Protein AF-A0A4P9XG32-F1 (afdb_monomer_lite)

Structure (mmCIF, N/CA/C/O backbone):
data_AF-A0A4P9XG32-F1
#
_entry.id   AF-A0A4P9XG32-F1
#
loop_
_atom_site.group_PDB
_atom_site.id
_atom_site.type_symbol
_atom_site.label_atom_id
_atom_site.label_alt_id
_atom_site.label_comp_id
_atom_site.label_asym_id
_atom_site.label_entity_id
_atom_site.label_seq_id
_atom_site.pdbx_PDB_ins_code
_atom_site.Cartn_x
_atom_site.Cartn_y
_atom_site.Cartn_z
_atom_site.occupancy
_atom_site.B_iso_or_equiv
_atom_site.auth_seq_id
_atom_site.auth_comp_id
_atom_site.auth_asym_id
_atom_site.auth_atom_id
_atom_site.pdbx_PDB_model_num
ATOM 1 N N . MET A 1 1 ? -4.892 50.233 -7.417 1.00 35.78 1 MET A N 1
ATOM 2 C CA . MET A 1 1 ? -3.615 49.559 -7.095 1.00 35.78 1 MET A CA 1
ATOM 3 C C . MET A 1 1 ? -3.847 48.705 -5.858 1.00 35.78 1 MET A C 1
ATOM 5 O O . MET A 1 1 ? -3.904 49.255 -4.769 1.00 35.78 1 MET A O 1
ATOM 9 N N . TYR A 1 2 ? -4.103 47.404 -6.021 1.00 37.69 2 TYR A N 1
ATOM 10 C CA . TYR A 1 2 ? -4.335 46.507 -4.883 1.00 37.69 2 TYR A CA 1
ATOM 11 C C . TYR A 1 2 ? -3.014 45.879 -4.444 1.00 37.69 2 TYR A C 1
ATOM 13 O O . TYR A 1 2 ? -2.329 45.223 -5.226 1.00 37.69 2 TYR A O 1
ATOM 21 N N . ASN A 1 3 ? -2.662 46.157 -3.193 1.00 40.06 3 ASN A N 1
ATOM 22 C CA . ASN A 1 3 ? -1.435 45.754 -2.531 1.00 40.06 3 ASN A CA 1
ATOM 23 C C . ASN A 1 3 ? -1.564 44.279 -2.121 1.00 40.06 3 ASN A C 1
ATOM 25 O O . ASN A 1 3 ? -2.319 43.944 -1.210 1.00 40.06 3 ASN A O 1
ATOM 29 N N . ARG A 1 4 ? -0.893 43.383 -2.851 1.00 45.25 4 ARG A N 1
ATOM 30 C CA . ARG A 1 4 ? -0.903 41.937 -2.598 1.00 45.25 4 ARG A CA 1
ATOM 31 C C . ARG A 1 4 ? 0.174 41.626 -1.558 1.00 45.25 4 ARG A C 1
ATOM 33 O O . ARG A 1 4 ? 1.261 41.172 -1.897 1.00 45.25 4 ARG A O 1
ATOM 40 N N . THR A 1 5 ? -0.105 41.932 -0.295 1.00 50.59 5 THR A N 1
ATOM 41 C CA . THR A 1 5 ? 0.772 41.563 0.819 1.00 50.59 5 THR A CA 1
ATOM 42 C C . THR A 1 5 ? 0.753 40.052 1.017 1.00 50.59 5 THR A C 1
ATOM 44 O O . THR A 1 5 ? -0.264 39.470 1.379 1.00 50.59 5 THR A O 1
ATOM 47 N N . SER A 1 6 ? 1.909 39.460 0.716 1.00 49.62 6 SER A N 1
ATOM 48 C CA . SER A 1 6 ? 2.478 38.247 1.302 1.00 49.62 6 SER A CA 1
ATOM 49 C C . SER A 1 6 ? 1.530 37.063 1.510 1.00 49.62 6 SER A C 1
ATOM 51 O O . SER A 1 6 ? 0.990 36.853 2.594 1.00 49.62 6 SER A O 1
ATOM 53 N N . TRP A 1 7 ? 1.486 36.181 0.512 1.00 43.56 7 TRP A N 1
ATOM 54 C CA . TRP A 1 7 ? 1.437 34.754 0.814 1.00 43.56 7 TRP A CA 1
ATOM 55 C C . TRP A 1 7 ? 2.777 34.410 1.464 1.00 43.56 7 TRP A C 1
ATOM 57 O O . TRP A 1 7 ? 3.771 34.165 0.783 1.00 43.56 7 TRP A O 1
ATOM 67 N N . GLN A 1 8 ? 2.840 34.511 2.790 1.00 49.56 8 GLN A N 1
ATOM 68 C CA . GLN A 1 8 ? 3.878 33.834 3.547 1.00 49.56 8 GLN A CA 1
ATOM 69 C C . GLN A 1 8 ? 3.635 32.347 3.320 1.00 49.56 8 GLN A C 1
ATOM 71 O O . GLN A 1 8 ? 2.755 31.743 3.927 1.00 49.56 8 GLN A O 1
ATOM 76 N N . ASN A 1 9 ? 4.372 31.796 2.357 1.00 51.97 9 ASN A N 1
ATOM 77 C CA . ASN A 1 9 ? 4.537 30.368 2.196 1.00 51.97 9 ASN A CA 1
ATOM 78 C C . ASN A 1 9 ? 5.091 29.854 3.521 1.00 51.97 9 ASN A C 1
ATOM 80 O O . ASN A 1 9 ? 6.283 29.981 3.795 1.00 51.97 9 ASN A O 1
ATOM 84 N N . SER A 1 10 ? 4.202 29.324 4.354 1.00 51.72 10 SER A N 1
ATOM 85 C CA . SER A 1 10 ? 4.570 28.381 5.392 1.00 51.72 10 SER A CA 1
ATOM 86 C C . SER A 1 10 ? 5.274 27.238 4.674 1.00 51.72 10 SER A C 1
ATOM 88 O O . SER A 1 10 ? 4.621 26.386 4.074 1.00 51.72 10 SER A O 1
ATOM 90 N N . THR A 1 11 ? 6.606 27.259 4.648 1.00 58.00 11 THR A N 1
ATOM 91 C CA . THR A 1 11 ? 7.420 26.103 4.276 1.00 58.00 11 THR A CA 1
ATOM 92 C C . THR A 1 11 ? 7.314 25.099 5.412 1.00 58.00 11 THR A C 1
ATOM 94 O O . THR A 1 11 ? 8.269 24.868 6.153 1.00 58.00 11 THR A O 1
ATOM 97 N N . ASP A 1 12 ? 6.114 24.553 5.584 1.00 59.69 12 ASP A N 1
ATOM 98 C CA . ASP A 1 12 ? 5.917 23.353 6.366 1.00 59.69 12 ASP A CA 1
ATOM 99 C C . ASP A 1 12 ? 6.634 22.251 5.587 1.00 59.69 12 ASP A C 1
ATOM 101 O O . ASP A 1 12 ? 6.200 21.818 4.522 1.00 59.69 12 ASP A O 1
ATOM 105 N N . THR A 1 13 ? 7.853 21.949 6.028 1.00 69.31 13 THR A N 1
ATOM 106 C CA . THR A 1 13 ? 8.768 21.034 5.330 1.00 69.31 13 THR A CA 1
ATOM 107 C C . THR A 1 13 ? 8.440 19.582 5.688 1.00 69.31 13 THR A C 1
ATOM 109 O O . THR A 1 13 ? 9.183 18.669 5.334 1.00 69.31 13 THR A O 1
ATOM 112 N N . MET A 1 14 ? 7.354 19.354 6.437 1.00 79.69 14 MET A N 1
ATOM 113 C CA . MET A 1 14 ? 6.920 18.016 6.789 1.00 79.69 14 MET A CA 1
ATOM 114 C C . MET A 1 14 ? 6.192 17.364 5.611 1.00 79.69 14 MET A C 1
ATOM 116 O O . MET A 1 14 ? 5.276 17.957 5.035 1.00 79.69 14 MET A O 1
ATOM 120 N N . PRO A 1 15 ? 6.578 16.132 5.244 1.00 83.06 15 PRO A N 1
ATOM 121 C CA . PRO A 1 15 ? 5.863 15.394 4.223 1.00 83.06 15 PRO A CA 1
ATOM 122 C C . PRO A 1 15 ? 4.435 15.080 4.694 1.00 83.06 15 PRO A C 1
ATOM 124 O O . PRO A 1 15 ? 4.208 14.929 5.898 1.00 83.06 15 PRO A O 1
ATOM 127 N N . PRO A 1 16 ? 3.472 14.941 3.766 1.00 86.50 16 PRO A N 1
ATOM 128 C CA . PRO A 1 16 ? 2.114 14.562 4.122 1.00 86.50 16 PRO A CA 1
ATOM 129 C C . PRO A 1 16 ? 2.085 13.205 4.840 1.00 86.50 16 PRO A C 1
ATOM 131 O O . PRO A 1 16 ? 2.892 12.311 4.568 1.00 86.50 16 PRO A O 1
ATOM 134 N N . THR A 1 17 ? 1.121 13.049 5.746 1.00 91.75 17 THR A N 1
ATOM 135 C CA . THR A 1 17 ? 0.916 11.810 6.502 1.00 91.75 17 THR A CA 1
ATOM 136 C C . THR A 1 17 ? -0.133 10.939 5.823 1.00 91.75 17 THR A C 1
ATOM 138 O O . THR A 1 17 ? -1.247 11.386 5.548 1.00 91.75 17 THR A O 1
ATOM 141 N N . ILE A 1 18 ? 0.209 9.675 5.589 1.00 92.44 18 ILE A N 1
ATOM 142 C CA . ILE A 1 18 ? -0.741 8.615 5.246 1.00 92.44 18 ILE A CA 1
ATOM 143 C C . ILE A 1 18 ? -1.145 7.935 6.551 1.00 92.44 18 ILE A C 1
ATOM 145 O O . ILE A 1 18 ? -0.267 7.568 7.327 1.00 92.44 18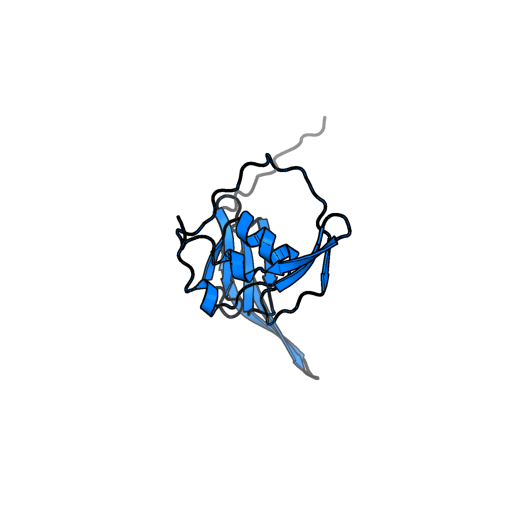 ILE A O 1
ATOM 149 N N . ALA A 1 19 ? -2.441 7.726 6.777 1.00 94.06 19 ALA A N 1
ATOM 150 C CA . ALA A 1 19 ? -2.935 6.989 7.935 1.00 94.06 19 ALA A CA 1
ATOM 151 C C . ALA A 1 19 ? -4.000 5.965 7.531 1.00 94.06 19 ALA A C 1
ATOM 153 O O . ALA A 1 19 ? -4.843 6.245 6.673 1.00 94.06 19 ALA A O 1
ATOM 154 N N . LEU A 1 20 ? -3.976 4.796 8.172 1.00 93.94 20 LEU A N 1
ATOM 155 C CA . LEU A 1 20 ? -5.056 3.819 8.108 1.00 93.94 20 LEU A CA 1
ATOM 156 C C . LEU A 1 20 ? -5.953 3.979 9.332 1.00 93.94 20 LEU A C 1
ATOM 158 O O . LEU A 1 20 ? -5.505 3.850 10.470 1.00 93.94 20 LEU A O 1
ATOM 162 N N . MET A 1 21 ? -7.239 4.202 9.077 1.00 94.94 21 MET A N 1
ATOM 163 C CA . MET A 1 21 ? -8.262 4.325 10.109 1.00 94.94 21 MET A CA 1
ATOM 164 C C . MET A 1 21 ? -9.180 3.103 10.075 1.00 94.94 21 MET A C 1
ATOM 166 O O . MET A 1 21 ? -9.743 2.768 9.032 1.00 94.94 21 MET A O 1
ATOM 170 N N . ARG A 1 22 ? -9.366 2.454 11.223 1.00 93.50 22 ARG A N 1
ATOM 171 C CA . ARG A 1 22 ? -10.409 1.456 11.445 1.00 93.50 22 ARG A CA 1
ATOM 172 C C . ARG A 1 22 ? -11.666 2.161 11.937 1.00 93.50 22 ARG A C 1
ATOM 174 O O . ARG A 1 22 ? -11.639 2.833 12.964 1.00 93.50 22 ARG A O 1
ATOM 181 N N . ILE A 1 23 ? -12.764 1.967 11.217 1.00 95.44 23 ILE A N 1
ATOM 182 C CA . ILE A 1 23 ? -14.095 2.418 11.622 1.00 95.44 23 ILE A CA 1
ATOM 183 C C . ILE A 1 23 ? -14.858 1.184 12.098 1.00 95.44 23 ILE A C 1
ATOM 185 O O . ILE A 1 23 ? -14.989 0.217 11.348 1.00 95.44 23 ILE A O 1
ATOM 189 N N . THR A 1 24 ? -15.328 1.198 13.341 1.00 95.44 24 THR A N 1
ATOM 190 C CA . THR A 1 24 ? -16.218 0.165 13.881 1.00 95.44 24 THR A CA 1
ATOM 191 C C . THR A 1 24 ? -17.541 0.798 14.261 1.00 95.44 24 THR A C 1
ATOM 193 O O . THR A 1 24 ? -17.581 1.750 15.037 1.00 95.44 24 THR A O 1
ATOM 196 N N . GLU A 1 25 ? -18.613 0.260 13.694 1.00 95.88 25 GLU A N 1
ATOM 197 C CA . GLU A 1 25 ? -19.985 0.695 13.921 1.00 95.88 25 GLU A CA 1
ATOM 198 C C . GLU A 1 25 ? -20.716 -0.369 14.740 1.00 95.88 25 GLU A C 1
ATOM 200 O O . GLU A 1 25 ? -20.596 -1.570 14.486 1.00 95.88 25 GLU A O 1
ATOM 205 N N . SER A 1 26 ? -21.437 0.085 15.756 1.00 92.75 26 SER A N 1
ATOM 206 C CA . SER A 1 26 ? -22.307 -0.718 16.608 1.00 92.75 26 SER A CA 1
ATOM 207 C C . SER A 1 26 ? -23.640 0.003 16.773 1.00 92.75 26 SER A C 1
ATOM 209 O O . SER A 1 26 ? -23.721 1.204 16.526 1.00 92.75 26 SER A O 1
ATOM 211 N N . ASP A 1 27 ? -24.670 -0.693 17.255 1.00 90.94 27 ASP A N 1
ATOM 212 C CA . ASP A 1 27 ? -26.006 -0.104 17.443 1.00 90.94 27 ASP A CA 1
ATOM 213 C C . ASP A 1 27 ? -26.020 1.128 18.372 1.00 90.94 27 ASP A C 1
ATOM 215 O O . ASP A 1 27 ? -26.972 1.906 18.353 1.00 90.94 27 ASP A O 1
ATOM 219 N N . ALA A 1 28 ? -24.985 1.303 19.202 1.00 89.75 28 ALA A N 1
ATOM 220 C CA . ALA A 1 28 ? -24.890 2.381 20.181 1.00 89.75 28 ALA A CA 1
ATOM 221 C C . ALA A 1 28 ? -23.898 3.492 19.801 1.00 89.75 28 ALA A C 1
ATOM 223 O O . ALA A 1 28 ? -24.055 4.613 20.285 1.00 89.75 28 ALA A O 1
ATOM 224 N N . ASP A 1 29 ? -22.871 3.195 18.997 1.00 93.50 29 ASP A N 1
ATOM 225 C CA . ASP A 1 29 ? -21.784 4.140 18.720 1.00 93.50 29 ASP A CA 1
ATOM 226 C C . ASP A 1 29 ? -20.954 3.767 17.478 1.00 93.50 29 ASP A C 1
ATOM 228 O O . ASP A 1 29 ? -20.865 2.594 17.092 1.00 93.50 29 ASP A O 1
ATOM 232 N N . VAL A 1 30 ? -20.296 4.778 16.904 1.00 96.00 30 VAL A N 1
ATOM 233 C CA . VAL A 1 30 ? -19.312 4.669 15.822 1.00 96.00 30 VAL A CA 1
ATOM 234 C C . VAL A 1 30 ? -17.959 5.136 16.344 1.00 96.00 30 VAL A C 1
ATOM 236 O O . VAL A 1 30 ? -17.754 6.317 16.618 1.00 96.00 30 VAL A O 1
ATOM 239 N N . THR A 1 31 ? -16.991 4.225 16.413 1.00 96.00 31 THR A N 1
ATOM 240 C CA . THR A 1 31 ? -15.630 4.555 16.846 1.00 96.00 31 THR A CA 1
ATOM 241 C C . THR A 1 31 ? -14.660 4.528 15.672 1.00 96.00 31 THR A C 1
ATOM 243 O O . THR A 1 31 ? -14.639 3.575 14.891 1.00 96.00 31 THR A O 1
ATOM 246 N N . ILE A 1 32 ? -13.811 5.553 15.582 1.00 96.69 32 ILE A N 1
ATOM 247 C CA . ILE A 1 32 ? -12.721 5.646 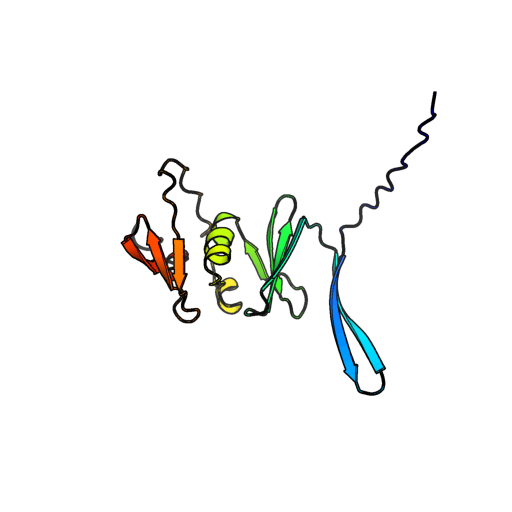14.607 1.00 96.69 32 ILE A CA 1
ATOM 248 C C . ILE A 1 32 ? -11.400 5.522 15.361 1.00 96.69 32 ILE A C 1
ATOM 250 O O . ILE A 1 32 ? -11.144 6.277 16.299 1.00 96.69 32 ILE A O 1
ATOM 254 N N . LYS A 1 33 ? -10.561 4.571 14.955 1.00 96.94 33 LYS A N 1
ATOM 255 C CA . LYS A 1 33 ? -9.253 4.322 15.557 1.00 96.94 33 LYS A CA 1
ATOM 256 C C . LYS A 1 33 ? -8.171 4.318 14.486 1.00 96.94 33 LYS A C 1
ATOM 258 O O . LYS A 1 33 ? -8.308 3.635 13.478 1.00 96.94 33 LYS A O 1
ATOM 263 N N . GLU A 1 34 ? -7.082 5.036 14.728 1.00 97.12 34 GLU A N 1
ATOM 264 C CA . GLU A 1 34 ? -5.879 4.926 13.903 1.00 97.12 34 GLU A CA 1
ATOM 265 C C . GLU A 1 34 ? -5.195 3.574 14.148 1.00 97.12 34 GLU A C 1
ATOM 267 O O . GLU A 1 34 ? -4.923 3.200 15.291 1.00 97.12 34 GLU A O 1
ATOM 272 N N . GLU A 1 35 ? -4.942 2.832 13.072 1.00 95.75 35 GLU A N 1
ATOM 273 C CA . GLU A 1 35 ? -4.180 1.581 13.112 1.00 95.75 35 GLU A CA 1
ATOM 274 C C . GLU A 1 35 ? -2.689 1.851 12.907 1.00 95.75 35 GLU A C 1
ATOM 276 O O . GLU A 1 35 ? -1.859 1.332 13.651 1.00 95.75 35 GLU A O 1
ATOM 281 N N . TRP A 1 36 ? -2.351 2.693 11.929 1.00 96.62 36 TRP A N 1
ATOM 282 C CA . TRP A 1 36 ? -0.988 3.156 11.688 1.00 96.62 36 TRP A CA 1
ATOM 283 C C . TRP A 1 36 ? -0.982 4.472 10.913 1.00 96.62 36 TRP A C 1
ATOM 285 O O . TRP A 1 36 ? -1.932 4.791 10.191 1.00 96.62 36 TRP A O 1
ATOM 295 N N . SER A 1 37 ? 0.132 5.194 11.009 1.00 95.69 37 SER A N 1
ATOM 296 C CA . SER A 1 37 ? 0.438 6.348 10.173 1.00 95.69 37 SER A CA 1
ATOM 297 C C . SER A 1 37 ? 1.913 6.394 9.787 1.00 95.69 37 SER A C 1
ATOM 299 O O . SER A 1 37 ? 2.787 5.927 10.517 1.00 95.69 37 SER A O 1
ATOM 301 N N . ILE A 1 38 ? 2.191 6.944 8.606 1.00 93.44 38 ILE A N 1
ATOM 302 C CA . ILE A 1 38 ? 3.545 7.179 8.103 1.00 93.44 38 ILE A CA 1
ATOM 303 C C . ILE A 1 38 ? 3.624 8.553 7.442 1.00 93.44 38 ILE A C 1
ATOM 305 O O . ILE A 1 38 ? 2.720 8.962 6.712 1.00 93.44 38 ILE A O 1
ATOM 309 N N . ALA A 1 39 ? 4.728 9.257 7.665 1.00 91.94 39 ALA A N 1
ATOM 310 C CA . ALA A 1 39 ? 5.017 10.515 6.990 1.00 91.94 39 ALA A CA 1
ATOM 311 C C . ALA A 1 39 ? 5.781 10.212 5.690 1.00 91.94 39 ALA A C 1
ATOM 313 O O . ALA A 1 39 ?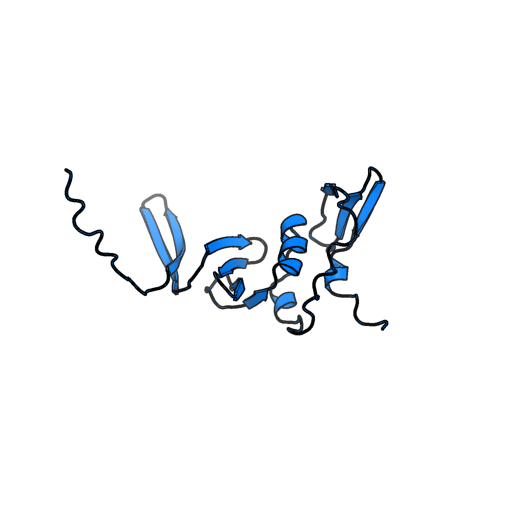 6.885 9.666 5.730 1.00 91.94 39 ALA A O 1
ATOM 314 N N . GLN A 1 40 ? 5.185 10.506 4.532 1.00 88.12 40 GLN A N 1
ATOM 315 C CA . GLN A 1 40 ? 5.725 10.103 3.232 1.00 88.12 40 GLN A CA 1
ATOM 316 C C . GLN A 1 40 ? 5.359 11.122 2.153 1.00 88.12 40 GLN A C 1
ATOM 318 O O . GLN A 1 40 ? 4.188 11.327 1.853 1.00 88.12 40 GLN A O 1
ATOM 323 N N . GLU A 1 41 ? 6.365 11.710 1.500 1.00 87.44 41 GLU A N 1
ATOM 324 C CA . GLU A 1 41 ? 6.130 12.511 0.295 1.00 87.44 41 GLU A CA 1
ATOM 325 C C . GLU A 1 41 ? 5.504 11.643 -0.789 1.00 87.44 41 GLU A C 1
ATOM 327 O O . GLU A 1 41 ? 6.040 10.580 -1.117 1.00 87.44 41 GLU A O 1
ATOM 332 N N . LEU A 1 42 ? 4.385 12.094 -1.350 1.00 89.75 42 LEU A N 1
ATOM 333 C CA . LEU A 1 42 ? 3.649 11.363 -2.369 1.00 89.75 42 LEU A CA 1
ATOM 334 C C . LEU A 1 42 ? 2.870 12.312 -3.279 1.00 89.75 42 LEU A C 1
ATOM 336 O O . LEU A 1 42 ? 2.461 13.394 -2.867 1.00 89.75 42 LEU A O 1
ATOM 340 N N . PHE A 1 43 ? 2.631 11.865 -4.507 1.00 89.19 43 PHE A N 1
ATOM 341 C CA . PHE A 1 43 ? 1.685 12.475 -5.438 1.00 89.19 43 PHE A CA 1
ATOM 342 C C . PHE A 1 43 ? 0.305 11.829 -5.368 1.00 89.19 43 PHE A C 1
ATOM 344 O O . PHE A 1 43 ? -0.708 12.511 -5.495 1.00 89.19 43 PHE A O 1
ATOM 351 N N . SER A 1 44 ? 0.250 10.507 -5.204 1.00 90.31 44 SER A N 1
ATOM 352 C CA . SER A 1 44 ? -1.011 9.772 -5.163 1.00 90.31 44 SER A CA 1
ATOM 353 C C . SER A 1 44 ? -0.882 8.464 -4.398 1.00 90.31 44 SER A C 1
ATOM 355 O O . SER A 1 44 ? 0.212 7.912 -4.253 1.00 90.31 44 SER A O 1
ATOM 357 N N . ILE A 1 45 ? -2.026 7.970 -3.928 1.00 91.81 45 ILE A N 1
ATOM 358 C CA . ILE A 1 45 ? -2.172 6.661 -3.295 1.00 91.81 45 ILE A CA 1
ATOM 359 C C . ILE A 1 45 ? -3.247 5.852 -4.023 1.00 91.81 45 ILE A C 1
ATOM 361 O O . ILE A 1 45 ? -4.256 6.401 -4.468 1.00 91.81 45 ILE A O 1
ATOM 365 N N . LYS A 1 46 ? -3.045 4.540 -4.141 1.00 91.81 46 LYS A N 1
ATOM 366 C CA . LYS A 1 46 ? -4.023 3.600 -4.697 1.00 91.81 46 LYS A CA 1
ATOM 367 C C . LYS A 1 46 ? -4.037 2.311 -3.869 1.00 91.81 46 LYS A C 1
ATOM 369 O O . LYS A 1 46 ? -3.056 1.565 -3.906 1.00 91.81 46 LYS A O 1
ATOM 374 N N . PRO A 1 47 ? -5.125 2.007 -3.140 1.00 91.25 47 PRO A N 1
ATOM 375 C CA . PRO A 1 47 ? -5.231 0.749 -2.412 1.00 91.25 47 PRO A CA 1
ATOM 376 C C . PRO A 1 47 ? -5.417 -0.431 -3.376 1.00 91.25 47 PRO A C 1
ATOM 378 O O . PRO A 1 47 ? -6.157 -0.349 -4.358 1.00 91.25 47 PRO A O 1
ATOM 381 N N . ILE A 1 48 ? -4.762 -1.550 -3.072 1.00 90.19 48 ILE A N 1
ATOM 382 C CA . ILE A 1 48 ? -4.880 -2.841 -3.761 1.00 90.19 48 ILE A CA 1
ATOM 383 C C . ILE A 1 48 ? -5.352 -3.862 -2.718 1.00 90.19 48 ILE A C 1
ATOM 385 O O . ILE A 1 48 ? -4.614 -4.743 -2.277 1.00 90.19 48 ILE A O 1
ATOM 389 N N . VAL A 1 49 ? -6.610 -3.709 -2.296 1.00 86.62 49 VAL A N 1
ATOM 390 C CA . VAL A 1 49 ? -7.204 -4.445 -1.162 1.00 86.62 49 VAL A CA 1
ATOM 391 C C . VAL A 1 49 ? -7.145 -5.960 -1.359 1.00 86.62 49 VAL A C 1
ATOM 393 O O . VAL A 1 49 ? -6.853 -6.695 -0.425 1.00 86.62 49 VAL A O 1
ATOM 396 N N . SER A 1 50 ? -7.325 -6.439 -2.593 1.00 84.25 50 SER A N 1
ATOM 397 C CA . SER A 1 50 ? -7.261 -7.868 -2.935 1.00 84.25 50 SER A CA 1
ATOM 398 C C . SER A 1 50 ? -5.904 -8.522 -2.663 1.00 84.25 50 SER A C 1
ATOM 400 O O . SER A 1 50 ? -5.800 -9.746 -2.724 1.00 84.25 50 SER A O 1
ATOM 402 N N . ARG A 1 51 ? -4.861 -7.724 -2.404 1.00 87.81 51 ARG A N 1
ATOM 403 C CA . ARG A 1 51 ? -3.499 -8.185 -2.124 1.00 87.81 51 ARG A CA 1
ATOM 404 C C . ARG A 1 51 ? -2.937 -7.672 -0.803 1.00 87.81 51 ARG A C 1
ATOM 406 O O . ARG A 1 51 ? -1.776 -7.956 -0.536 1.00 87.81 51 ARG A O 1
ATOM 413 N N . ASP A 1 52 ? -3.735 -6.955 -0.013 1.00 90.69 52 ASP A N 1
ATOM 414 C CA . ASP A 1 52 ? -3.289 -6.306 1.225 1.00 90.69 52 ASP A CA 1
ATOM 415 C C . ASP A 1 52 ? -2.113 -5.334 0.994 1.00 90.69 52 ASP A C 1
ATOM 417 O O . ASP A 1 52 ? -1.132 -5.297 1.733 1.00 90.69 52 ASP A O 1
ATOM 421 N N . MET A 1 53 ? -2.181 -4.558 -0.096 1.00 92.00 53 MET A N 1
ATOM 422 C CA . MET A 1 53 ? -1.120 -3.615 -0.470 1.00 92.00 53 MET A CA 1
ATOM 423 C C . MET A 1 53 ? -1.657 -2.212 -0.734 1.00 92.00 53 MET A C 1
ATOM 425 O O . MET A 1 53 ? -2.799 -2.024 -1.159 1.00 92.00 53 MET A O 1
ATOM 429 N N . LEU A 1 54 ? -0.789 -1.223 -0.557 1.00 93.19 54 LEU A N 1
ATOM 430 C CA . LEU A 1 54 ? -1.015 0.175 -0.891 1.00 93.19 54 LEU A CA 1
ATOM 431 C C . LEU A 1 54 ? 0.075 0.646 -1.854 1.00 93.19 54 LEU A C 1
ATOM 433 O O . LEU A 1 54 ? 1.260 0.606 -1.535 1.00 93.19 54 LEU A O 1
ATOM 437 N N . LEU A 1 55 ? -0.325 1.099 -3.039 1.00 91.75 55 LEU A N 1
ATOM 438 C CA . LEU A 1 55 ? 0.579 1.708 -4.005 1.00 91.75 55 LEU A CA 1
ATOM 439 C C . LEU A 1 55 ? 0.674 3.208 -3.747 1.00 91.75 55 LEU A C 1
ATOM 441 O O . LEU A 1 55 ? -0.344 3.898 -3.735 1.00 91.75 55 LEU A O 1
ATOM 445 N N . VAL A 1 56 ? 1.894 3.708 -3.603 1.00 92.69 56 VAL A N 1
ATOM 446 C CA . VAL A 1 56 ? 2.199 5.124 -3.416 1.00 92.69 56 VAL A CA 1
ATOM 447 C C . VAL A 1 56 ? 3.055 5.602 -4.581 1.00 92.69 56 VAL A C 1
ATOM 449 O O . VAL A 1 56 ? 4.062 4.980 -4.920 1.00 92.69 56 VAL A O 1
ATOM 452 N N . THR A 1 57 ? 2.661 6.711 -5.196 1.00 91.25 57 THR A N 1
ATOM 453 C CA . THR A 1 57 ? 3.443 7.380 -6.242 1.00 91.25 57 THR A CA 1
ATOM 454 C C . THR A 1 57 ? 4.304 8.451 -5.591 1.00 91.25 57 THR A C 1
ATOM 456 O O . THR A 1 57 ? 3.771 9.367 -4.969 1.00 91.25 57 THR A O 1
ATOM 459 N N . LEU A 1 58 ? 5.623 8.343 -5.723 1.00 89.00 58 LEU A N 1
ATOM 460 C CA . LEU A 1 58 ? 6.603 9.232 -5.100 1.00 89.00 58 LEU A CA 1
ATOM 461 C C . LEU A 1 58 ? 7.062 10.315 -6.090 1.00 89.00 58 LEU A C 1
ATOM 463 O O . LEU A 1 58 ? 7.243 9.998 -7.267 1.00 89.00 58 LEU A O 1
ATOM 467 N N . PRO A 1 59 ? 7.347 11.557 -5.650 1.00 81.75 59 PRO A N 1
ATOM 468 C CA . PRO A 1 59 ? 7.627 12.645 -6.584 1.00 81.75 59 PRO A CA 1
ATOM 469 C C . PRO A 1 59 ? 8.840 12.493 -7.503 1.00 81.75 59 PRO A C 1
ATOM 471 O O . PRO A 1 59 ? 8.856 13.070 -8.586 1.00 81.75 59 PRO A O 1
ATOM 474 N N . LEU A 1 60 ? 9.839 11.707 -7.094 1.00 76.62 60 LEU A N 1
ATOM 475 C CA . LEU A 1 60 ? 11.104 11.532 -7.826 1.00 76.62 60 LEU A CA 1
ATOM 476 C C . LEU A 1 60 ? 11.614 10.083 -7.853 1.00 76.62 60 LEU A C 1
ATOM 478 O O . LEU A 1 60 ? 12.610 9.792 -8.507 1.00 76.62 60 LEU A O 1
ATOM 482 N N . LYS A 1 61 ? 10.965 9.172 -7.119 1.00 71.44 61 LYS A N 1
ATOM 483 C CA . LYS A 1 61 ? 11.445 7.794 -6.892 1.00 71.44 61 LYS A CA 1
ATOM 484 C C . LYS A 1 61 ? 10.578 6.727 -7.565 1.00 71.44 61 LYS A C 1
ATOM 486 O O . LYS A 1 61 ? 10.771 5.541 -7.332 1.00 71.44 61 LYS A O 1
ATOM 491 N N . GLY A 1 62 ? 9.626 7.138 -8.402 1.00 85.44 62 GLY A N 1
ATOM 492 C CA . GLY A 1 62 ? 8.700 6.223 -9.062 1.00 85.44 62 GLY A CA 1
ATOM 493 C C . GLY A 1 62 ? 7.590 5.774 -8.119 1.00 85.44 62 GLY A C 1
ATOM 494 O O . GLY A 1 62 ? 6.920 6.609 -7.515 1.00 85.44 62 GLY A O 1
ATOM 495 N N . HIS A 1 63 ? 7.371 4.467 -8.011 1.00 89.81 63 HIS A N 1
ATOM 496 C CA . HIS A 1 63 ? 6.273 3.912 -7.228 1.00 89.81 63 HIS A CA 1
ATOM 497 C C . HIS A 1 63 ? 6.796 3.020 -6.109 1.00 89.81 63 HIS A C 1
ATOM 499 O O . HIS A 1 63 ? 7.822 2.362 -6.255 1.00 89.81 63 HIS A O 1
ATOM 505 N N . ARG A 1 64 ? 6.056 2.962 -5.007 1.00 90.62 64 ARG A N 1
ATOM 506 C CA . ARG A 1 64 ? 6.355 2.122 -3.849 1.00 90.62 64 ARG A CA 1
ATOM 507 C C . ARG A 1 64 ? 5.119 1.341 -3.444 1.00 90.62 64 ARG A C 1
ATOM 509 O O . ARG A 1 64 ? 4.031 1.906 -3.367 1.00 90.62 64 ARG A O 1
ATOM 516 N N . LEU A 1 65 ? 5.285 0.053 -3.168 1.00 91.62 65 LEU A N 1
ATOM 517 C CA . LEU A 1 65 ? 4.286 -0.748 -2.476 1.00 91.62 65 LEU A CA 1
ATOM 518 C C . LEU A 1 65 ? 4.565 -0.751 -0.985 1.00 91.62 65 LEU A C 1
ATOM 520 O O . LEU A 1 65 ? 5.682 -1.027 -0.545 1.00 91.62 65 LEU A O 1
ATOM 524 N N . LEU A 1 66 ? 3.507 -0.501 -0.234 1.00 93.19 66 LEU A N 1
ATOM 525 C CA . LEU A 1 66 ? 3.442 -0.653 1.204 1.00 93.19 66 LEU A CA 1
ATOM 526 C C . LEU A 1 66 ? 2.473 -1.783 1.543 1.00 93.19 66 LEU A C 1
ATOM 528 O O . LEU A 1 66 ? 1.529 -2.054 0.796 1.00 93.19 66 LEU A O 1
ATOM 532 N N . ASN A 1 67 ? 2.696 -2.422 2.678 1.00 92.75 67 ASN A N 1
ATOM 533 C CA . ASN A 1 67 ? 1.746 -3.334 3.275 1.00 92.75 67 ASN A CA 1
ATOM 534 C C . ASN A 1 67 ? 0.575 -2.524 3.835 1.00 92.75 67 ASN A C 1
ATOM 536 O O . ASN A 1 67 ? 0.771 -1.564 4.580 1.00 92.75 67 ASN A O 1
ATOM 540 N N . LEU A 1 68 ? -0.648 -2.891 3.461 1.00 92.50 68 LEU A N 1
ATOM 541 C CA . LEU A 1 68 ? -1.829 -2.164 3.910 1.00 92.50 68 LEU A CA 1
ATOM 542 C C . LEU A 1 68 ? -2.097 -2.407 5.404 1.00 92.50 68 LEU A C 1
ATOM 544 O O . LEU A 1 68 ? -2.627 -1.516 6.061 1.00 92.50 68 LEU A O 1
ATOM 548 N N . SER A 1 69 ? -1.691 -3.551 5.965 1.00 92.50 69 SER A N 1
ATOM 549 C CA . SER A 1 69 ? -1.971 -3.888 7.366 1.00 92.50 69 SER A CA 1
ATOM 550 C C . SER A 1 69 ? -1.182 -3.053 8.380 1.00 92.50 69 SER A C 1
ATOM 552 O O . SER A 1 69 ? -1.671 -2.820 9.481 1.00 92.50 69 SER A O 1
ATOM 554 N N . ASP A 1 70 ? 0.039 -2.632 8.037 1.00 93.00 70 ASP A N 1
ATOM 555 C CA . ASP A 1 70 ? 0.981 -1.991 8.971 1.00 93.00 70 ASP A CA 1
ATOM 556 C C . ASP A 1 70 ? 1.759 -0.799 8.382 1.00 93.00 70 ASP A C 1
ATOM 558 O O . ASP A 1 70 ? 2.574 -0.193 9.074 1.00 93.00 70 ASP A O 1
ATOM 562 N N . GLY A 1 71 ? 1.544 -0.461 7.108 1.00 92.81 71 GLY A N 1
ATOM 563 C CA . GLY A 1 71 ? 2.237 0.632 6.427 1.00 92.81 71 GLY A CA 1
ATOM 564 C C . GLY A 1 71 ? 3.707 0.351 6.092 1.00 92.81 71 GLY A C 1
ATOM 565 O O . GLY A 1 71 ? 4.380 1.229 5.549 1.00 92.81 71 GLY A O 1
ATOM 566 N N . SER A 1 72 ? 4.229 -0.847 6.384 1.00 93.00 72 SER A N 1
ATOM 567 C CA . SER A 1 72 ? 5.633 -1.189 6.134 1.00 93.00 72 SER A CA 1
ATOM 568 C C . SER A 1 72 ? 5.950 -1.244 4.634 1.00 93.00 72 SER A C 1
ATOM 570 O O . SER A 1 72 ? 5.103 -1.644 3.829 1.00 93.00 72 SER A O 1
ATOM 572 N N . PRO A 1 73 ? 7.162 -0.848 4.209 1.00 91.44 73 PRO A N 1
ATOM 573 C CA . PRO A 1 73 ? 7.547 -0.940 2.810 1.00 91.44 73 PRO A CA 1
ATOM 574 C C . PRO A 1 73 ? 7.674 -2.403 2.376 1.00 91.44 73 PRO A C 1
ATOM 576 O O . PRO A 1 73 ? 8.379 -3.187 3.004 1.00 91.44 73 PRO A O 1
ATOM 579 N N . ILE A 1 74 ? 7.017 -2.750 1.269 1.00 89.69 74 ILE A N 1
ATOM 580 C CA . ILE A 1 74 ? 7.206 -4.034 0.588 1.00 89.69 74 ILE A CA 1
ATOM 581 C C . ILE A 1 74 ? 8.326 -3.885 -0.437 1.00 89.69 74 ILE A C 1
ATOM 583 O O . ILE A 1 74 ? 9.264 -4.677 -0.438 1.00 89.69 74 ILE A O 1
ATOM 587 N N . ARG A 1 75 ? 8.209 -2.899 -1.344 1.00 86.81 75 ARG A N 1
ATOM 588 C CA . ARG A 1 75 ? 9.147 -2.749 -2.466 1.00 86.81 75 ARG A CA 1
ATOM 589 C C . ARG A 1 75 ? 8.984 -1.446 -3.247 1.00 86.81 75 ARG A C 1
ATOM 591 O O . ARG A 1 75 ? 7.866 -0.960 -3.397 1.00 86.81 75 ARG A O 1
ATOM 598 N N . ASP A 1 76 ? 10.066 -0.976 -3.859 1.00 86.88 76 ASP A N 1
ATOM 599 C CA . ASP A 1 76 ? 10.026 0.025 -4.931 1.00 86.88 76 ASP A CA 1
ATOM 600 C C . ASP A 1 76 ? 9.795 -0.636 -6.310 1.00 86.88 76 ASP A C 1
ATOM 602 O O . ASP A 1 76 ? 10.259 -1.745 -6.587 1.00 86.88 76 ASP A O 1
ATOM 606 N N . ILE A 1 77 ? 9.014 0.019 -7.174 1.00 80.56 77 ILE A N 1
ATOM 607 C CA . ILE A 1 77 ? 8.542 -0.515 -8.460 1.00 80.56 77 ILE A CA 1
ATOM 608 C C . ILE A 1 77 ? 8.652 0.545 -9.548 1.00 80.56 77 ILE A C 1
ATOM 610 O O . ILE A 1 77 ? 8.288 1.711 -9.372 1.00 80.56 77 ILE A O 1
ATOM 614 N N . THR A 1 78 ? 9.092 0.114 -10.726 1.00 77.75 78 THR A N 1
ATOM 615 C CA . THR A 1 78 ? 9.136 0.970 -11.907 1.00 77.75 78 THR A CA 1
ATOM 616 C C . THR A 1 78 ? 7.781 1.134 -12.577 1.00 77.75 78 THR A C 1
ATOM 618 O O . THR A 1 78 ? 6.887 0.291 -12.494 1.00 77.75 78 THR A O 1
ATOM 621 N N . ILE A 1 79 ? 7.642 2.237 -13.309 1.00 72.94 79 ILE A N 1
ATOM 622 C CA . ILE A 1 79 ? 6.417 2.550 -14.043 1.00 72.94 79 ILE A CA 1
ATOM 623 C C . ILE A 1 79 ? 6.045 1.459 -15.058 1.00 72.94 79 ILE A C 1
ATOM 625 O O . ILE A 1 79 ? 4.878 1.090 -15.140 1.00 72.94 79 ILE A O 1
ATOM 629 N N . ALA A 1 80 ? 7.029 0.874 -15.752 1.00 69.25 80 ALA A N 1
ATOM 630 C CA . ALA A 1 80 ? 6.801 -0.162 -16.759 1.00 69.25 80 ALA A CA 1
ATOM 631 C C . ALA A 1 80 ? 6.150 -1.423 -16.168 1.00 69.25 80 ALA A C 1
ATOM 633 O O . ALA A 1 80 ? 5.206 -1.976 -16.738 1.00 69.25 80 ALA A O 1
ATOM 634 N N . THR A 1 81 ? 6.624 -1.873 -15.004 1.00 72.38 81 THR A N 1
ATOM 635 C CA . THR A 1 81 ? 6.066 -3.058 -14.347 1.00 72.38 81 THR A CA 1
ATOM 636 C C . THR A 1 81 ? 4.681 -2.761 -13.774 1.00 72.38 81 THR A C 1
ATOM 638 O O . THR A 1 81 ? 3.759 -3.567 -13.911 1.00 72.38 81 THR A O 1
ATOM 641 N N . LEU A 1 82 ? 4.494 -1.563 -13.208 1.00 76.06 82 LEU A N 1
ATOM 642 C CA . LEU A 1 82 ? 3.193 -1.119 -12.716 1.00 76.06 82 LEU A CA 1
ATOM 643 C C . LEU A 1 82 ? 2.143 -1.015 -13.833 1.00 76.06 82 LEU A C 1
ATOM 645 O O . LEU A 1 82 ? 0.993 -1.401 -13.619 1.00 76.06 82 LEU A O 1
ATOM 649 N N . ASP A 1 83 ? 2.503 -0.505 -15.008 1.00 71.62 83 ASP A N 1
ATOM 650 C CA . ASP A 1 83 ? 1.577 -0.323 -16.130 1.00 71.62 83 ASP A CA 1
ATOM 651 C C . ASP A 1 83 ? 0.986 -1.668 -16.590 1.00 71.62 83 ASP A C 1
ATOM 653 O O . ASP A 1 83 ? -0.229 -1.809 -16.745 1.00 71.62 83 ASP A O 1
ATOM 657 N N . CYS A 1 84 ? 1.822 -2.709 -16.664 1.00 69.88 84 CYS A N 1
ATOM 658 C CA . CYS A 1 84 ? 1.398 -4.066 -17.018 1.00 69.88 84 CYS A CA 1
ATOM 659 C C . CYS A 1 84 ? 0.347 -4.630 -16.042 1.00 69.88 84 CYS A C 1
ATOM 661 O O . CYS A 1 84 ? -0.669 -5.200 -16.457 1.00 69.88 84 CYS A O 1
ATOM 663 N N . TRP A 1 85 ? 0.567 -4.466 -14.736 1.00 76.81 85 TRP A N 1
ATOM 664 C CA . TRP A 1 85 ? -0.343 -4.992 -13.714 1.00 76.81 85 TRP A CA 1
ATOM 665 C C . TRP A 1 85 ? -1.571 -4.126 -13.493 1.00 76.81 85 TRP A C 1
ATOM 667 O O . TRP A 1 85 ? -2.660 -4.648 -13.277 1.00 76.81 85 TRP A O 1
ATOM 677 N N . SER A 1 86 ? -1.428 -2.806 -13.573 1.00 74.94 86 SER A N 1
ATOM 678 C CA . SER A 1 86 ? -2.549 -1.885 -13.398 1.00 74.94 86 SER A CA 1
ATOM 679 C C . SER A 1 86 ? -3.580 -2.010 -14.518 1.00 74.94 86 SER A C 1
ATOM 681 O O . SER A 1 86 ? -4.774 -1.937 -14.231 1.00 74.94 86 SER A O 1
ATOM 683 N N . LYS A 1 87 ? -3.139 -2.277 -15.755 1.00 71.56 87 LYS A N 1
ATOM 684 C CA . LYS A 1 87 ? -4.019 -2.536 -16.905 1.00 71.56 87 LYS A CA 1
ATOM 685 C C . LYS A 1 87 ? -4.723 -3.890 -16.835 1.00 71.56 87 LYS A C 1
ATOM 687 O O . LYS A 1 87 ? -5.864 -3.997 -17.269 1.00 71.56 87 LYS A O 1
ATOM 692 N N . SER A 1 88 ? -4.060 -4.916 -16.297 1.00 69.44 88 SER A N 1
ATOM 693 C CA . SER A 1 88 ? -4.615 -6.277 -16.211 1.00 69.44 88 SER A CA 1
ATOM 694 C C . SER A 1 88 ? -5.383 -6.555 -14.914 1.00 69.44 88 SER A C 1
ATOM 696 O O . SER A 1 88 ? -6.165 -7.499 -14.851 1.00 69.44 88 SER A O 1
ATOM 698 N N . GLY A 1 89 ? -5.148 -5.774 -13.855 1.00 72.62 89 GLY A N 1
ATOM 699 C CA . GLY A 1 89 ? -5.629 -6.065 -12.502 1.00 72.62 89 GLY A CA 1
ATOM 700 C C . GLY A 1 89 ? -4.938 -7.268 -11.840 1.00 72.62 89 GLY A C 1
ATOM 701 O O . GLY A 1 89 ? -5.310 -7.659 -10.733 1.00 72.62 89 GLY A O 1
ATOM 702 N N . LEU A 1 90 ? -3.925 -7.855 -12.487 1.00 77.44 90 LEU A N 1
ATOM 703 C CA . LEU A 1 90 ? -3.244 -9.082 -12.064 1.00 77.44 90 LEU A CA 1
ATOM 704 C C . LEU A 1 90 ? -2.000 -8.779 -11.218 1.00 77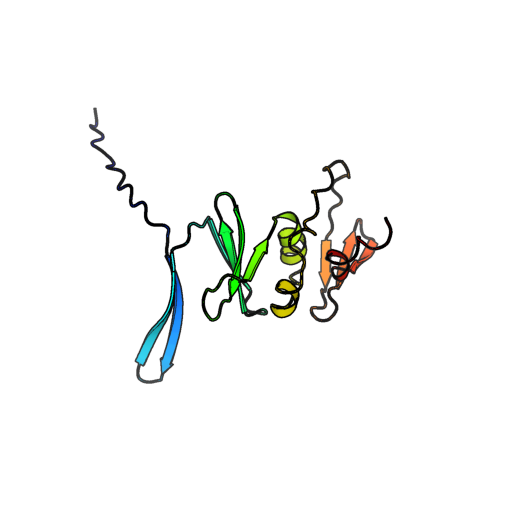.44 90 LEU A C 1
ATOM 706 O O . LEU A 1 90 ? -0.897 -9.225 -11.524 1.00 77.44 90 LEU A O 1
ATOM 710 N N . TYR A 1 91 ? -2.173 -8.005 -10.149 1.00 81.25 91 TYR A N 1
ATOM 711 C CA . TYR A 1 91 ? -1.094 -7.727 -9.197 1.00 81.25 91 TYR A CA 1
ATOM 712 C C . TYR A 1 91 ? -0.578 -9.033 -8.567 1.00 81.25 91 TYR A C 1
ATOM 714 O O . TYR A 1 91 ? -1.410 -9.836 -8.170 1.00 81.25 91 TYR A O 1
ATOM 722 N N . PRO A 1 92 ? 0.737 -9.278 -8.435 1.00 80.06 92 PRO A N 1
ATOM 723 C CA . PRO A 1 92 ? 1.273 -10.438 -7.715 1.00 80.06 92 PRO A CA 1
ATOM 724 C C . PRO A 1 92 ? 0.883 -10.482 -6.226 1.00 80.06 92 PRO A C 1
ATOM 726 O O . PRO A 1 92 ? 0.491 -9.478 -5.628 1.00 80.06 92 PRO A O 1
ATOM 729 N N . LEU A 1 93 ? 0.963 -11.668 -5.613 1.00 82.62 93 LEU A N 1
ATOM 730 C CA . LEU A 1 93 ? 0.818 -11.837 -4.158 1.00 82.62 93 LEU A CA 1
ATOM 731 C C . LEU A 1 93 ? 2.026 -11.235 -3.435 1.00 82.62 93 LEU A C 1
ATOM 733 O O . LEU A 1 93 ? 3.135 -11.296 -3.958 1.00 82.62 93 LEU A O 1
ATOM 737 N N . ARG A 1 94 ? 1.843 -10.749 -2.200 1.00 77.88 94 ARG A N 1
ATOM 738 C CA . ARG A 1 94 ? 2.926 -10.205 -1.355 1.00 77.88 94 ARG A CA 1
ATOM 739 C C . ARG A 1 94 ? 4.186 -11.080 -1.344 1.00 77.88 94 ARG A C 1
ATOM 741 O O . ARG A 1 94 ? 5.270 -10.609 -1.665 1.00 77.88 94 ARG A O 1
ATOM 748 N N . SER A 1 95 ? 4.026 -12.377 -1.091 1.00 78.56 95 SER A N 1
ATOM 749 C CA . SER A 1 95 ? 5.131 -13.344 -1.044 1.00 78.56 95 SER A CA 1
ATOM 750 C C . SER A 1 95 ? 5.896 -13.499 -2.365 1.00 78.56 95 SER A C 1
ATOM 752 O O . SER A 1 95 ? 6.981 -14.075 -2.388 1.00 78.56 95 SER A O 1
ATOM 754 N N . GLN A 1 96 ? 5.309 -13.082 -3.490 1.00 79.12 96 GLN A N 1
ATOM 755 C CA . GLN A 1 96 ? 5.956 -13.103 -4.801 1.00 79.12 96 GLN A CA 1
ATOM 756 C C . GLN A 1 96 ? 6.798 -11.843 -5.034 1.00 79.12 96 GLN A C 1
ATOM 758 O O . GLN A 1 96 ? 7.810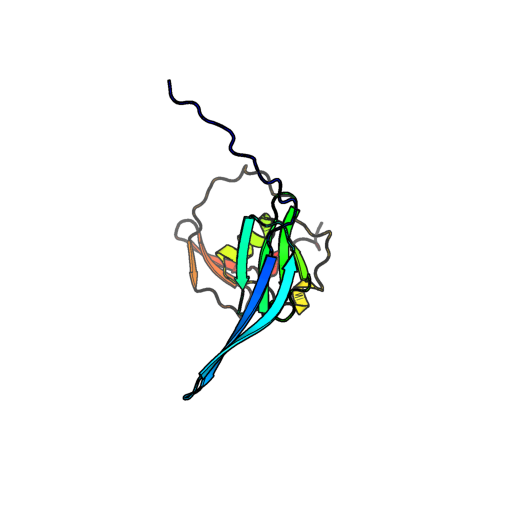 -11.924 -5.725 1.00 79.12 96 GLN A O 1
ATOM 763 N N . TRP A 1 97 ? 6.427 -10.714 -4.424 1.00 77.31 97 TRP A N 1
ATOM 764 C CA . TRP A 1 97 ? 7.195 -9.466 -4.468 1.00 77.31 97 TRP A CA 1
ATOM 765 C C . TRP A 1 97 ? 8.486 -9.537 -3.665 1.00 77.31 97 TRP A C 1
ATOM 767 O O . TRP A 1 97 ? 9.513 -9.043 -4.121 1.00 77.31 97 TRP A O 1
ATOM 777 N N . GLU A 1 98 ? 8.438 -10.194 -2.506 1.00 70.94 98 GLU A N 1
ATOM 778 C CA . GLU A 1 98 ? 9.605 -10.420 -1.642 1.00 70.94 98 GLU A CA 1
ATOM 779 C C . GLU A 1 98 ? 10.667 -11.300 -2.322 1.00 70.94 98 GLU A C 1
ATOM 781 O O . GLU A 1 98 ? 11.850 -11.191 -2.024 1.00 70.94 98 GLU A O 1
ATOM 786 N N . LYS A 1 99 ? 10.253 -12.166 -3.258 1.00 71.12 99 LYS A N 1
ATOM 787 C CA . LYS A 1 99 ? 11.132 -13.109 -3.972 1.00 71.12 99 LYS A CA 1
ATOM 788 C C . LYS A 1 99 ? 11.637 -12.601 -5.323 1.00 71.12 99 LYS A C 1
ATOM 790 O O . LYS A 1 99 ? 12.437 -13.280 -5.959 1.00 71.12 99 LYS A O 1
ATOM 795 N N . MET A 1 100 ? 11.126 -11.475 -5.814 1.00 68.06 100 MET A N 1
ATOM 796 C CA . MET A 1 100 ? 11.578 -10.897 -7.081 1.00 68.06 100 MET A CA 1
ATOM 797 C C . MET A 1 100 ? 12.962 -10.260 -6.881 1.00 68.06 100 MET A C 1
ATOM 799 O O . MET A 1 100 ? 13.167 -9.536 -5.912 1.00 68.06 100 MET A O 1
ATOM 803 N N . ASN A 1 101 ? 13.906 -10.459 -7.797 1.00 64.62 101 ASN A N 1
ATOM 804 C CA . ASN A 1 101 ? 15.196 -9.763 -7.722 1.00 64.62 101 ASN A CA 1
ATOM 805 C C . ASN A 1 101 ? 15.025 -8.281 -8.083 1.00 64.62 101 ASN A C 1
ATOM 807 O O . ASN A 1 101 ? 14.216 -7.946 -8.948 1.00 64.62 101 ASN A O 1
ATOM 811 N N . GLU A 1 102 ? 15.727 -7.383 -7.387 1.00 59.00 102 GLU A N 1
ATOM 812 C CA . GLU A 1 102 ? 15.697 -5.932 -7.658 1.00 59.00 102 GLU A CA 1
ATOM 813 C C . GLU A 1 102 ? 16.247 -5.588 -9.044 1.00 59.00 102 GLU A C 1
ATOM 815 O O . GLU A 1 102 ? 15.735 -4.682 -9.692 1.00 59.00 102 GLU A O 1
ATOM 820 N N . ASP A 1 103 ? 17.192 -6.382 -9.546 1.00 51.84 103 ASP A N 1
ATOM 821 C CA . ASP A 1 103 ? 17.924 -6.089 -10.782 1.00 51.84 103 ASP A CA 1
ATOM 822 C C . ASP A 1 103 ? 17.186 -6.480 -12.072 1.00 51.84 103 ASP A C 1
ATOM 824 O O . ASP A 1 103 ? 17.609 -6.115 -13.166 1.00 51.84 103 ASP A O 1
ATOM 828 N N . THR A 1 104 ? 16.048 -7.173 -11.979 1.00 51.16 104 THR A N 1
ATOM 829 C CA . THR A 1 104 ? 15.265 -7.646 -13.143 1.00 51.16 104 THR A CA 1
ATOM 830 C C . THR A 1 104 ? 14.366 -6.558 -13.745 1.00 51.16 104 THR A C 1
ATOM 832 O O . THR A 1 104 ? 13.342 -6.820 -14.383 1.00 51.16 104 THR A O 1
ATOM 835 N N . ILE A 1 105 ? 14.702 -5.296 -13.488 1.00 48.78 105 ILE A N 1
ATOM 836 C CA . ILE A 1 105 ? 13.928 -4.135 -13.900 1.00 48.78 105 ILE A CA 1
ATOM 837 C C . ILE A 1 105 ? 14.243 -3.842 -15.369 1.00 48.78 105 ILE A C 1
ATOM 839 O O . ILE A 1 105 ? 15.268 -3.265 -15.727 1.00 48.78 105 ILE A O 1
ATOM 843 N N . ARG A 1 106 ? 13.310 -4.268 -16.224 1.00 45.88 106 ARG A N 1
ATOM 844 C CA . ARG A 1 106 ? 13.245 -4.009 -17.665 1.00 45.88 106 ARG A CA 1
ATOM 845 C C . ARG A 1 106 ? 13.696 -2.580 -18.002 1.00 45.88 106 ARG A C 1
ATOM 847 O O . ARG A 1 106 ? 13.024 -1.617 -17.633 1.00 45.88 106 ARG A O 1
ATOM 854 N N . LYS A 1 107 ? 14.777 -2.455 -18.784 1.00 41.19 107 LYS A N 1
ATOM 855 C CA . LYS A 1 107 ? 14.976 -1.277 -19.638 1.00 41.19 107 LYS A CA 1
ATOM 856 C C . LYS A 1 107 ? 13.789 -1.217 -20.588 1.00 41.19 107 LYS A C 1
ATOM 858 O O . LYS A 1 107 ? 13.505 -2.189 -21.289 1.00 41.19 107 LYS A O 1
ATOM 863 N N . GLU A 1 108 ? 13.072 -0.107 -20.533 1.00 41.12 108 GLU A N 1
ATOM 864 C CA . GLU A 1 108 ? 11.976 0.221 -21.435 1.00 41.12 108 GLU A CA 1
ATOM 865 C C . GLU A 1 108 ? 12.418 -0.087 -22.880 1.00 41.12 108 GLU A C 1
ATOM 867 O O . GLU A 1 108 ? 13.480 0.388 -23.297 1.00 41.12 108 GLU A O 1
ATOM 872 N N . PRO A 1 109 ? 11.722 -0.965 -23.627 1.00 39.22 109 PRO A N 1
ATOM 873 C CA . PRO A 1 109 ? 12.027 -1.119 -25.042 1.00 39.22 109 PRO A CA 1
ATOM 874 C C . PRO A 1 109 ? 11.729 0.226 -25.707 1.00 39.22 109 PRO A C 1
ATOM 876 O O . PRO A 1 109 ? 10.678 0.803 -25.433 1.00 39.22 109 PRO A O 1
ATOM 879 N N . SER A 1 110 ? 12.654 0.737 -26.527 1.00 38.75 110 SER A N 1
ATOM 880 C CA . SER A 1 110 ? 12.425 1.997 -27.237 1.00 38.75 110 SER A CA 1
ATOM 881 C C . SER A 1 110 ? 11.103 1.924 -27.998 1.00 38.75 110 SER A C 1
ATOM 883 O O . SER A 1 110 ? 10.750 0.886 -28.565 1.00 38.75 110 SER A O 1
ATOM 885 N N . ASP A 1 111 ? 10.377 3.037 -27.968 1.00 41.91 111 ASP A N 1
ATOM 886 C CA . ASP A 1 111 ? 9.023 3.265 -28.489 1.00 41.91 111 ASP A CA 1
ATOM 887 C C . ASP A 1 111 ? 8.888 3.108 -30.024 1.00 41.91 111 ASP A C 1
ATOM 889 O O . ASP A 1 111 ? 7.973 3.637 -30.649 1.00 41.91 111 ASP A O 1
ATOM 893 N N . ASP A 1 112 ? 9.775 2.354 -30.673 1.00 41.44 112 ASP A N 1
ATOM 894 C CA . ASP A 1 112 ? 9.822 2.203 -32.129 1.00 41.44 112 ASP A CA 1
ATOM 895 C C . ASP A 1 112 ? 8.811 1.180 -32.673 1.00 41.44 112 ASP A C 1
ATOM 897 O O . ASP A 1 112 ? 8.806 0.880 -33.868 1.00 41.44 112 ASP A O 1
ATOM 901 N N . THR A 1 113 ? 7.923 0.632 -31.833 1.00 43.19 113 THR A N 1
ATOM 902 C CA . THR A 1 113 ? 6.906 -0.327 -32.293 1.00 43.19 113 THR A CA 1
ATOM 903 C C . THR A 1 113 ? 5.512 0.282 -32.216 1.00 43.19 113 THR A C 1
ATOM 905 O O . THR A 1 113 ? 4.952 0.468 -31.140 1.00 43.19 113 THR A O 1
ATOM 908 N N . ALA A 1 114 ? 4.981 0.592 -33.400 1.00 42.69 114 ALA A N 1
ATOM 909 C CA . ALA A 1 114 ? 3.686 1.199 -33.680 1.00 42.69 114 ALA A CA 1
ATOM 910 C C . ALA A 1 114 ? 2.581 0.879 -32.658 1.00 42.69 114 ALA A C 1
ATOM 912 O O . ALA A 1 114 ? 2.312 -0.277 -32.331 1.00 42.69 114 ALA A O 1
ATOM 913 N N . SER A 1 115 ? 1.898 1.936 -32.222 1.00 41.06 115 SER A N 1
ATOM 914 C CA . SER A 1 115 ? 0.793 1.946 -31.266 1.00 41.06 115 SER A CA 1
ATOM 915 C C . SER A 1 115 ? -0.390 1.082 -31.727 1.00 41.06 115 SER A C 1
ATOM 917 O O . SER A 1 115 ? -1.374 1.571 -32.278 1.00 41.06 115 SER A O 1
ATOM 919 N N . THR A 1 116 ? -0.321 -0.226 -31.499 1.00 47.06 116 THR A N 1
ATOM 920 C CA . THR A 1 116 ? -1.467 -1.125 -31.654 1.00 47.06 116 THR A CA 1
ATOM 921 C C . THR A 1 116 ? -2.378 -0.995 -30.442 1.00 47.06 116 THR A C 1
ATOM 923 O O . THR A 1 116 ? -1.963 -1.248 -29.312 1.00 47.06 116 THR A O 1
ATOM 926 N N . SER A 1 117 ? -3.637 -0.610 -30.664 1.00 44.72 117 SER A N 1
ATOM 927 C CA . SER A 1 117 ? -4.643 -0.535 -29.606 1.00 44.72 117 SER A CA 1
ATOM 928 C C . SER A 1 117 ? -4.988 -1.945 -29.118 1.00 44.72 117 SER A C 1
ATOM 930 O O . SER A 1 117 ? -5.739 -2.672 -29.773 1.00 44.72 117 SER A O 1
ATOM 932 N N . ILE A 1 118 ? -4.435 -2.347 -27.977 1.00 51.06 118 ILE A N 1
ATOM 933 C CA . ILE A 1 118 ? -4.777 -3.610 -27.319 1.00 51.06 118 ILE A CA 1
ATOM 934 C C . ILE A 1 118 ? -6.017 -3.370 -26.451 1.00 51.06 118 ILE A C 1
ATOM 936 O O . ILE A 1 118 ? -5.997 -2.528 -25.554 1.00 51.06 118 ILE A O 1
ATOM 940 N N . LYS A 1 119 ? -7.106 -4.101 -26.710 1.00 52.12 119 LYS A N 1
ATOM 941 C CA . LYS A 1 119 ? -8.297 -4.124 -25.848 1.00 52.12 119 LYS A CA 1
ATOM 942 C C . LYS A 1 119 ? -8.247 -5.369 -24.971 1.00 52.12 119 LYS A C 1
ATOM 944 O O . LYS A 1 119 ? -8.262 -6.482 -25.488 1.00 52.12 119 LYS A O 1
ATOM 949 N N . PHE A 1 120 ? -8.199 -5.203 -23.655 1.00 49.81 120 PHE A N 1
ATOM 950 C CA . PHE A 1 120 ? -8.210 -6.334 -22.726 1.00 49.81 120 PHE A CA 1
ATOM 951 C C . PHE A 1 120 ? -9.639 -6.864 -22.538 1.00 49.81 120 PHE A C 1
ATOM 953 O O . PHE A 1 120 ? -10.584 -6.089 -22.396 1.00 49.81 120 PHE A O 1
ATOM 960 N N . GLY A 1 121 ? -9.791 -8.185 -22.621 1.00 59.09 121 GLY A N 1
ATOM 961 C CA . GLY A 1 121 ? -11.030 -8.921 -22.383 1.00 59.09 121 GLY A CA 1
ATOM 962 C C . GLY A 1 121 ? -11.104 -9.453 -20.949 1.00 59.09 121 GLY A C 1
ATOM 963 O O . GLY A 1 121 ? -10.638 -8.812 -20.012 1.00 59.09 121 GLY A O 1
ATOM 964 N N . ALA A 1 122 ? -11.704 -10.632 -20.762 1.00 50.53 122 ALA A N 1
ATOM 965 C CA . ALA A 1 122 ? -11.824 -11.260 -19.447 1.00 50.53 122 ALA A CA 1
ATOM 966 C C . ALA A 1 122 ? -10.457 -11.737 -18.919 1.00 50.53 122 ALA A C 1
ATOM 968 O O . ALA A 1 122 ? -9.748 -12.490 -19.596 1.00 50.53 122 ALA A O 1
ATOM 969 N N . CYS A 1 123 ? -10.108 -11.329 -17.696 1.00 48.47 123 CYS A N 1
ATOM 970 C CA . CYS A 1 123 ? -8.886 -11.755 -17.018 1.00 48.47 123 CYS A CA 1
ATOM 971 C C . CYS A 1 123 ? -9.198 -12.797 -15.935 1.00 48.47 123 CYS A C 1
ATOM 973 O O . CYS A 1 123 ? -10.113 -12.613 -15.132 1.00 48.47 123 CYS A O 1
ATOM 975 N N . SER A 1 124 ? -8.417 -13.881 -15.887 1.00 47.53 124 SER A N 1
ATOM 976 C CA . SER A 1 124 ? -8.506 -14.875 -14.813 1.00 47.53 124 SER A CA 1
ATOM 977 C C . SER A 1 124 ? -7.415 -14.615 -13.778 1.00 47.53 124 SER A C 1
ATOM 979 O O . SER A 1 124 ? -6.225 -14.804 -14.039 1.00 47.53 124 SER A O 1
ATOM 981 N N . VAL A 1 125 ? -7.831 -14.192 -12.580 1.00 47.78 125 VAL A N 1
ATOM 982 C CA . VAL A 1 125 ? -6.939 -13.794 -11.474 1.00 47.78 125 VAL A CA 1
ATOM 983 C C . VAL A 1 125 ? -6.019 -14.934 -11.019 1.00 47.78 125 VAL A C 1
ATOM 985 O O . VAL A 1 125 ? -4.906 -14.678 -10.565 1.00 47.78 125 VAL A O 1
ATOM 988 N N . ALA A 1 126 ? -6.449 -16.188 -11.183 1.00 49.47 126 ALA A N 1
ATOM 989 C CA . ALA A 1 126 ? -5.708 -17.365 -10.732 1.00 49.47 126 ALA A CA 1
ATOM 990 C C . ALA A 1 126 ? -4.550 -17.778 -11.662 1.00 49.47 126 ALA A C 1
ATOM 992 O O . ALA A 1 126 ? -3.628 -18.447 -11.208 1.00 49.47 126 ALA A O 1
ATOM 993 N N . SER A 1 127 ? -4.577 -17.393 -12.944 1.00 53.53 127 SER A N 1
ATOM 994 C CA . SER A 1 127 ? -3.627 -17.901 -13.950 1.00 53.53 127 SER A CA 1
ATOM 995 C C . SER A 1 127 ? -2.505 -16.924 -14.304 1.00 53.53 127 SER A C 1
ATOM 997 O O . SER A 1 127 ? -1.574 -17.313 -15.002 1.00 53.53 127 SER A O 1
ATOM 999 N N . GLY A 1 128 ? -2.600 -15.652 -13.900 1.00 58.38 128 GLY A N 1
ATOM 1000 C CA . GLY A 1 128 ? -1.678 -14.625 -14.393 1.00 58.38 128 GLY A CA 1
ATOM 1001 C C . GLY A 1 128 ? -1.795 -14.389 -15.903 1.00 58.38 128 GLY A C 1
ATOM 1002 O O . GLY A 1 128 ? -0.863 -13.879 -16.502 1.00 58.38 128 GLY A O 1
ATOM 1003 N N . ALA A 1 129 ? -2.920 -14.745 -16.527 1.00 63.69 129 ALA A N 1
ATOM 1004 C CA . ALA A 1 129 ? -3.166 -14.559 -17.953 1.00 63.69 129 ALA A CA 1
ATOM 1005 C C . ALA A 1 129 ? -4.497 -13.827 -18.175 1.00 63.69 129 ALA A C 1
ATOM 1007 O O . ALA A 1 129 ? -5.467 -14.022 -17.433 1.00 63.69 129 ALA A O 1
ATOM 1008 N N . CYS A 1 130 ? -4.550 -12.983 -19.203 1.00 62.50 130 CYS A N 1
ATOM 1009 C CA . CYS A 1 130 ? -5.769 -12.320 -19.648 1.00 62.50 130 CYS A CA 1
ATOM 1010 C C . CYS A 1 130 ? -6.009 -12.590 -21.128 1.00 62.50 130 CYS A C 1
ATOM 1012 O O . CYS A 1 130 ? -5.076 -12.656 -21.926 1.00 62.50 130 CYS A O 1
ATOM 1014 N N . ILE A 1 131 ? -7.272 -12.710 -21.515 1.00 66.50 131 ILE A N 1
ATOM 1015 C CA . ILE A 1 131 ? -7.636 -12.690 -22.926 1.00 66.50 131 ILE A CA 1
ATOM 1016 C C . ILE A 1 131 ? -7.488 -11.248 -23.418 1.00 66.50 131 ILE A C 1
ATOM 1018 O O . ILE A 1 131 ? -8.053 -10.331 -22.828 1.00 66.50 131 ILE A O 1
ATOM 1022 N N . ALA A 1 132 ? -6.739 -11.034 -24.493 1.00 66.19 132 ALA A N 1
ATOM 1023 C CA . ALA A 1 132 ? -6.522 -9.722 -25.089 1.00 66.19 132 ALA A CA 1
ATOM 1024 C C . ALA A 1 132 ? -6.913 -9.741 -26.566 1.00 66.19 132 ALA A C 1
ATOM 1026 O O . ALA A 1 132 ? -6.661 -10.707 -27.278 1.00 66.19 132 ALA A O 1
ATOM 1027 N N . TYR A 1 133 ? -7.511 -8.654 -27.034 1.00 62.09 133 TYR A N 1
ATOM 1028 C CA . TYR A 1 133 ? -7.812 -8.432 -28.438 1.00 62.09 133 TYR A CA 1
ATOM 1029 C C . TYR A 1 133 ? -6.810 -7.433 -29.007 1.00 62.09 133 TYR A C 1
ATOM 1031 O O . TYR A 1 133 ? -6.803 -6.261 -28.622 1.00 62.09 133 TYR A O 1
ATOM 1039 N N . ALA A 1 134 ? -5.980 -7.890 -29.941 1.00 63.41 134 ALA A N 1
ATOM 1040 C CA . ALA A 1 134 ? -5.061 -7.047 -30.697 1.00 63.41 134 ALA A CA 1
ATOM 1041 C C . ALA A 1 134 ? -5.491 -7.072 -32.166 1.00 63.41 134 ALA A C 1
ATOM 1043 O O . ALA A 1 134 ? -5.570 -8.137 -32.773 1.00 63.41 134 ALA A O 1
ATOM 1044 N N . ASN A 1 135 ? -5.833 -5.910 -32.728 1.00 70.38 135 ASN A N 1
ATOM 1045 C CA . ASN A 1 135 ? -6.298 -5.776 -34.118 1.00 70.38 135 ASN A CA 1
ATOM 1046 C C . ASN A 1 135 ? -7.477 -6.705 -34.485 1.00 70.38 135 ASN A C 1
ATOM 1048 O O . ASN A 1 135 ? -7.546 -7.233 -35.590 1.00 70.38 135 ASN A O 1
ATOM 1052 N N . GLY A 1 136 ? -8.403 -6.934 -33.546 1.00 67.50 136 GLY A N 1
ATOM 1053 C CA . GLY A 1 136 ? -9.559 -7.816 -33.754 1.00 67.50 136 GLY A CA 1
ATOM 1054 C C . GLY A 1 136 ? -9.251 -9.316 -33.673 1.00 67.50 136 GLY A C 1
ATOM 1055 O O . GLY A 1 136 ? -10.174 -10.120 -33.767 1.00 67.50 136 GLY A O 1
ATOM 1056 N N . MET A 1 137 ? -7.993 -9.704 -33.446 1.00 66.06 137 MET A N 1
ATOM 1057 C CA . MET A 1 137 ? -7.612 -11.089 -33.178 1.00 66.06 137 MET A CA 1
ATOM 1058 C C . MET A 1 137 ? -7.630 -11.376 -31.677 1.00 66.06 137 MET A C 1
ATOM 1060 O O . MET A 1 137 ? -7.108 -10.597 -30.878 1.00 66.06 137 MET A O 1
ATOM 1064 N N . LEU A 1 138 ? -8.233 -12.509 -31.311 1.00 69.94 138 LEU A N 1
ATOM 1065 C CA . LEU A 1 138 ? -8.221 -13.048 -29.955 1.00 69.94 138 LEU A CA 1
ATOM 1066 C C . LEU A 1 138 ? -6.831 -13.621 -29.655 1.00 69.94 138 LEU A C 1
ATOM 1068 O O . LEU A 1 138 ? -6.389 -14.560 -30.312 1.00 69.94 138 LEU A O 1
ATOM 1072 N N . GLY A 1 139 ? -6.162 -13.071 -28.652 1.00 68.00 139 GLY A N 1
ATOM 1073 C CA . GLY A 1 139 ? -4.912 -13.579 -28.106 1.00 68.00 139 GLY A CA 1
ATOM 1074 C C . GLY A 1 139 ? -5.042 -13.871 -26.615 1.00 68.00 139 GLY A C 1
ATOM 1075 O O . GLY A 1 139 ? -5.917 -13.345 -25.926 1.00 68.00 139 GLY A O 1
ATOM 1076 N N . VAL A 1 140 ? -4.147 -14.707 -26.102 1.00 61.66 140 VAL A N 1
ATOM 1077 C CA . VAL A 1 140 ? -3.943 -14.860 -24.660 1.00 61.66 140 VAL A CA 1
ATOM 1078 C C . VAL A 1 140 ? -2.685 -14.079 -24.306 1.00 61.66 140 VAL A C 1
ATOM 1080 O O . VAL A 1 140 ? -1.596 -14.405 -24.769 1.00 61.66 140 VAL A O 1
ATOM 1083 N N . ALA A 1 141 ? -2.846 -13.020 -23.519 1.00 63.06 141 ALA A N 1
ATOM 1084 C CA . ALA A 1 141 ? -1.745 -12.299 -22.910 1.00 63.06 141 ALA A CA 1
ATOM 1085 C C . ALA A 1 141 ? -1.379 -13.007 -21.605 1.00 63.06 141 ALA A C 1
ATOM 1087 O O . ALA A 1 141 ? -2.117 -12.949 -20.620 1.00 63.06 141 ALA A O 1
ATOM 1088 N N . ASP A 1 142 ? -0.251 -13.705 -21.613 1.00 59.66 142 ASP A N 1
ATOM 1089 C CA . ASP A 1 142 ? 0.311 -14.318 -20.418 1.00 59.66 142 ASP A CA 1
ATOM 1090 C C . ASP A 1 142 ? 1.175 -13.294 -19.663 1.00 59.66 142 ASP A C 1
ATOM 1092 O O . ASP A 1 142 ? 2.253 -12.907 -20.114 1.00 59.66 142 ASP A O 1
ATOM 1096 N N . TYR A 1 143 ? 0.694 -12.842 -18.506 1.00 60.97 143 TYR A N 1
ATOM 1097 C CA . TYR A 1 143 ? 1.417 -11.941 -17.604 1.00 60.97 143 TYR A CA 1
ATOM 1098 C C . TYR A 1 143 ? 2.310 -12.697 -16.618 1.00 60.97 143 TYR A C 1
ATOM 1100 O O . TYR A 1 143 ? 3.067 -12.060 -15.883 1.00 60.97 143 TYR A O 1
ATOM 1108 N N . SER A 1 144 ? 2.308 -14.035 -16.632 1.00 54.53 144 SER A N 1
ATOM 1109 C CA . SER A 1 144 ? 3.355 -14.813 -15.967 1.00 54.53 144 SER A CA 1
ATOM 1110 C C . SER A 1 144 ? 4.720 -14.583 -16.632 1.00 54.53 144 SER A C 1
ATOM 1112 O O . SER A 1 144 ? 5.752 -14.714 -15.979 1.00 54.53 144 SER A O 1
ATOM 1114 N N . LEU A 1 145 ? 4.752 -14.118 -17.890 1.00 48.62 145 LEU A N 1
ATOM 1115 C CA . LEU A 1 145 ? 5.975 -13.772 -18.622 1.00 48.62 145 LEU A CA 1
ATOM 1116 C C . LEU A 1 145 ? 6.572 -12.401 -18.273 1.00 48.62 145 LEU A C 1
ATOM 1118 O O . LEU A 1 145 ? 7.712 -12.150 -18.659 1.00 48.62 145 LEU A O 1
ATOM 1122 N N . CYS A 1 146 ? 5.915 -11.566 -17.454 1.00 50.91 146 CYS A N 1
ATOM 1123 C CA . CYS A 1 146 ? 6.629 -10.467 -16.782 1.00 50.91 146 CYS A CA 1
ATOM 1124 C C . CYS A 1 146 ? 7.782 -10.986 -15.894 1.00 50.91 146 CYS A C 1
ATOM 1126 O O . CYS A 1 146 ? 8.655 -10.205 -15.533 1.00 50.91 146 CYS A O 1
ATOM 1128 N N . TYR A 1 147 ? 7.806 -12.289 -15.577 1.00 41.00 147 TYR A N 1
ATOM 1129 C CA . TYR A 1 147 ? 8.879 -12.971 -14.849 1.00 41.00 147 TYR A CA 1
ATOM 1130 C C . TYR A 1 147 ? 9.904 -13.724 -15.727 1.00 41.00 147 TYR A C 1
ATOM 1132 O O . TYR A 1 147 ? 10.895 -14.199 -15.178 1.00 41.00 147 TYR A O 1
ATOM 1140 N N . ARG A 1 148 ? 9.693 -13.946 -17.039 1.00 35.56 148 ARG A N 1
ATOM 1141 C CA . ARG A 1 148 ? 10.361 -15.072 -17.745 1.00 35.56 148 ARG A CA 1
ATOM 1142 C C . ARG A 1 148 ? 10.940 -14.767 -19.134 1.00 35.56 148 ARG A C 1
ATOM 1144 O O . ARG A 1 148 ? 10.795 -15.572 -20.050 1.00 35.56 148 ARG A O 1
ATOM 1151 N N . GLN A 1 149 ? 11.656 -13.654 -19.288 1.00 37.66 149 GLN A N 1
ATOM 1152 C CA . GLN A 1 149 ? 12.519 -13.416 -20.462 1.00 37.66 149 GLN A CA 1
ATOM 1153 C C . GLN A 1 149 ? 14.031 -13.486 -20.165 1.00 37.66 149 GLN A C 1
ATOM 1155 O O . GLN A 1 149 ? 14.826 -12.947 -20.924 1.00 37.66 149 GLN A O 1
ATOM 1160 N N . GLU A 1 150 ? 14.455 -14.204 -19.118 1.00 42.69 150 GLU A N 1
ATOM 1161 C CA . GLU A 1 150 ? 15.878 -14.286 -18.722 1.00 42.69 150 GLU A CA 1
ATOM 1162 C C . GLU A 1 150 ? 16.434 -15.712 -18.541 1.00 42.69 150 GLU A C 1
ATOM 1164 O O . GLU A 1 150 ? 17.224 -15.966 -17.641 1.00 42.69 150 GLU A O 1
ATOM 1169 N N . GLN A 1 151 ? 16.080 -16.678 -19.395 1.00 34.62 151 GLN A N 1
ATOM 1170 C CA . GLN A 1 151 ? 16.854 -17.939 -19.438 1.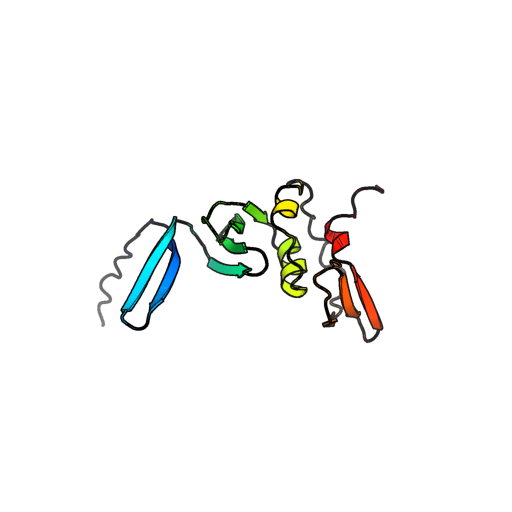00 34.62 151 GLN A CA 1
ATOM 1171 C C . GLN A 1 151 ? 17.311 -18.402 -20.826 1.00 34.62 151 GLN A C 1
ATOM 1173 O O . GLN A 1 151 ? 17.821 -19.511 -20.948 1.00 34.62 151 GLN A O 1
ATOM 1178 N N . GLN A 1 152 ? 17.201 -17.579 -21.874 1.00 31.88 152 GLN A N 1
ATOM 1179 C CA . GLN A 1 152 ? 17.740 -17.942 -23.196 1.00 31.88 152 GLN A CA 1
ATOM 1180 C C . GLN A 1 152 ? 18.461 -16.810 -23.941 1.00 31.88 152 GLN A C 1
ATOM 1182 O O . GLN A 1 152 ? 18.405 -16.747 -25.169 1.00 31.88 152 GLN A O 1
ATOM 1187 N N . ARG A 1 153 ? 19.205 -15.955 -23.237 1.00 34.53 153 ARG A N 1
ATOM 1188 C CA . ARG A 1 153 ? 20.319 -15.230 -23.862 1.00 34.53 153 ARG A CA 1
ATOM 1189 C C . ARG A 1 153 ? 21.524 -15.173 -22.951 1.00 34.53 153 ARG A C 1
ATOM 1191 O O . ARG A 1 153 ? 21.321 -14.844 -21.767 1.00 34.53 153 ARG A O 1
#

Organism: NCBI:txid78915

Radius of gyration: 21.03 Å; chains: 1; bounding box: 46×68×54 Å

Sequence (153 aa):
MYNRTSWQNSTDTMPPTIALMRITESDADVTIKEEWSIAQELFSIKPIVSRDMLLVTLPLKGHRLLNLSDGSPIRDITIATLDCWSKSGLYPLRSQWEKMNEDTIRKEPSDDTASTSIKFGACSVASGACIAYANGMLGVADYSLCYRQEQQR

pLDDT: mean 71.23, std 19.78, range [31.88, 97.12]

Foldseek 3Di:
DDDPPDPPPPPPVWADKDWDWDWDDDPVDIDIDTQEMDGAHFDDWDDLVVQQWIWTQHPPQGIWIARNRYRHTLDGDHPVLCVLCVLQVQDDHSVVSNPDDPPLHDDDDPPPDDDFDKDWDDHDNVQCWTFIATPNDTDIRRNVCSRDPPDPD

Secondary structure (DSSP, 8-state):
-------------PPPEEEEEEEEE-SS-EEEEEEEEEE---SEEEEEGGGTEEEEEETTTEEEEEETTT--EEEEE-HHHHHHHHHH--PPPHHHHTTS-TT-------S-S----EEEEEEETTTTEEEEEETTEEEEEEGGGGG-S-S--